Protein AF-A0A3B9SVM3-F1 (afdb_monomer)

Solvent-accessible surface area (backbone atoms only — not comparable to full-atom values): 4233 Å² total; per-residue (Å²): 114,71,70,58,55,54,52,51,51,39,53,51,51,51,52,50,48,27,51,46,41,31,72,77,54,68,43,65,46,68,66,49,44,63,56,52,66,70,57,90,49,54,67,63,52,52,54,50,48,57,56,48,69,72,40,89,46,58,67,55,38,50,52,51,52,50,53,52,48,55,62,69,76,106

Radius of gyration: 11.96 Å; Cα contacts (8 Å, |Δi|>4): 52; chains: 1; bounding box: 34×28×29 Å

Secondary structure (DSSP, 8-state):
-HHHHHHHHHHHHHHHHHHHHHHHH---HHHHHHHHTT---HHHHHHHHHHHHH--SHHHHHHHHHHHHHHHH-

Structure (mmCIF, N/CA/C/O backbone):
data_AF-A0A3B9SVM3-F1
#
_entry.id   AF-A0A3B9SVM3-F1
#
loop_
_atom_site.group_PDB
_atom_site.id
_atom_site.type_symbol
_atom_site.label_atom_id
_atom_site.label_alt_id
_atom_site.label_comp_id
_atom_site.label_asym_id
_atom_site.label_entity_id
_atom_site.label_seq_id
_atom_site.pdbx_PDB_ins_code
_atom_site.Cartn_x
_atom_site.Cartn_y
_atom_site.Cartn_z
_atom_site.occupancy
_atom_site.B_iso_or_equiv
_atom_site.auth_seq_id
_atom_site.auth_comp_id
_atom_site.auth_asym_id
_atom_site.auth_atom_id
_atom_site.pdbx_PDB_model_num
ATOM 1 N N . GLU A 1 1 ? 20.681 2.130 -16.911 1.00 61.03 1 GLU A N 1
ATOM 2 C CA . GLU A 1 1 ? 19.872 3.222 -16.320 1.00 61.03 1 GLU A CA 1
ATOM 3 C C . GLU A 1 1 ? 18.413 2.821 -16.055 1.00 61.03 1 GLU A C 1
ATOM 5 O O . GLU A 1 1 ? 17.977 2.962 -14.921 1.00 61.03 1 GLU A O 1
ATOM 10 N N . ALA A 1 2 ? 17.704 2.160 -16.981 1.00 68.31 2 ALA A N 1
ATOM 11 C CA . ALA A 1 2 ? 16.296 1.742 -16.800 1.00 68.31 2 ALA A CA 1
ATOM 12 C C . ALA A 1 2 ? 15.953 0.939 -15.515 1.00 68.31 2 ALA A C 1
ATOM 14 O O . ALA A 1 2 ? 14.875 1.095 -14.945 1.00 68.31 2 ALA A O 1
ATOM 15 N N . ARG A 1 3 ? 16.865 0.091 -15.010 1.00 64.88 3 ARG A N 1
ATOM 16 C CA . ARG A 1 3 ? 16.631 -0.686 -13.771 1.00 64.88 3 ARG A CA 1
ATOM 17 C C . ARG A 1 3 ? 16.555 0.189 -12.513 1.00 64.88 3 ARG A C 1
ATOM 19 O O . ARG A 1 3 ? 15.868 -0.184 -11.566 1.00 64.88 3 ARG A O 1
A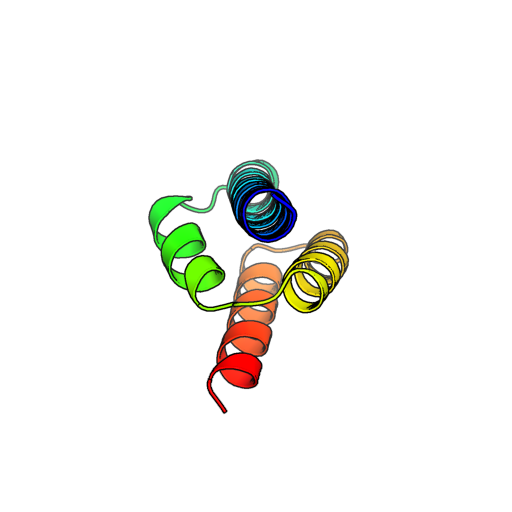TOM 26 N N . GLY A 1 4 ? 17.266 1.319 -12.496 1.00 76.12 4 GLY A N 1
ATOM 27 C CA . GLY A 1 4 ? 17.249 2.261 -11.375 1.00 76.12 4 GLY A CA 1
ATOM 28 C C . GLY A 1 4 ? 15.920 3.003 -11.294 1.00 76.12 4 GLY A C 1
ATOM 29 O O . GLY A 1 4 ? 15.327 3.086 -10.224 1.00 76.12 4 GLY A O 1
ATOM 30 N N . GLU A 1 5 ? 15.401 3.443 -12.441 1.00 79.81 5 GLU A N 1
ATOM 31 C CA . GLU A 1 5 ? 14.101 4.112 -12.526 1.00 79.81 5 GLU A CA 1
ATOM 32 C C . GLU A 1 5 ? 12.946 3.200 -12.111 1.00 79.81 5 GLU A C 1
ATOM 34 O O . GLU A 1 5 ? 12.095 3.613 -11.327 1.00 79.81 5 GLU A O 1
ATOM 39 N N . ALA A 1 6 ? 12.935 1.947 -12.577 1.00 79.69 6 ALA A N 1
ATOM 40 C CA . ALA A 1 6 ? 11.898 0.984 -12.208 1.00 79.69 6 ALA A CA 1
ATOM 41 C C . ALA A 1 6 ? 11.869 0.728 -10.690 1.00 79.69 6 ALA A C 1
ATOM 43 O O . ALA A 1 6 ? 10.809 0.788 -10.071 1.00 79.69 6 ALA A O 1
ATOM 44 N N . ARG A 1 7 ? 13.039 0.522 -10.068 1.00 82.00 7 ARG A N 1
ATOM 45 C CA . ARG A 1 7 ? 13.147 0.363 -8.607 1.00 82.00 7 ARG A CA 1
ATOM 46 C C . ARG A 1 7 ? 12.728 1.625 -7.854 1.00 82.00 7 ARG A C 1
ATOM 48 O O . ARG A 1 7 ? 12.037 1.518 -6.847 1.00 82.00 7 ARG A O 1
ATOM 55 N N . GLY A 1 8 ? 13.113 2.800 -8.352 1.00 88.19 8 GLY A N 1
ATOM 56 C CA . GLY A 1 8 ? 12.734 4.079 -7.755 1.00 88.19 8 GLY A CA 1
ATOM 57 C C . GLY A 1 8 ? 11.224 4.319 -7.778 1.00 88.19 8 GLY A C 1
ATOM 58 O O . GLY A 1 8 ? 10.669 4.797 -6.792 1.00 88.19 8 GLY A O 1
ATOM 59 N N . ARG A 1 9 ? 10.540 3.942 -8.868 1.00 89.38 9 ARG A N 1
ATOM 60 C CA . ARG A 1 9 ? 9.072 4.026 -8.955 1.00 89.38 9 ARG A CA 1
ATOM 61 C C . ARG A 1 9 ? 8.394 3.095 -7.960 1.00 89.38 9 ARG A C 1
ATOM 63 O O . ARG A 1 9 ? 7.526 3.553 -7.229 1.00 89.38 9 ARG A O 1
ATOM 70 N N . ILE A 1 10 ? 8.839 1.840 -7.889 1.00 91.06 10 ILE A N 1
ATOM 71 C CA . ILE A 1 10 ? 8.313 0.859 -6.934 1.00 91.06 10 ILE A CA 1
ATOM 72 C C . ILE A 1 10 ? 8.413 1.405 -5.507 1.00 91.06 10 ILE A C 1
ATOM 74 O O . ILE A 1 10 ? 7.403 1.476 -4.814 1.00 91.06 10 ILE A O 1
ATOM 78 N N . GLU A 1 11 ? 9.597 1.850 -5.075 1.00 89.88 11 GLU A N 1
ATOM 79 C CA . GLU A 1 11 ? 9.774 2.331 -3.698 1.00 89.88 11 GLU A CA 1
ATOM 80 C C . GLU A 1 11 ? 8.914 3.566 -3.405 1.00 89.88 11 GLU A C 1
ATOM 82 O O . GLU A 1 11 ? 8.256 3.631 -2.368 1.00 89.88 11 GLU A O 1
ATOM 87 N N . LYS A 1 12 ? 8.818 4.499 -4.359 1.00 91.56 12 LYS A N 1
ATOM 88 C CA . LYS A 1 12 ? 7.964 5.683 -4.224 1.00 91.56 12 LYS A CA 1
ATOM 89 C C . LYS A 1 12 ? 6.481 5.322 -4.085 1.00 91.56 12 LYS A C 1
ATOM 91 O O . LYS A 1 12 ? 5.780 5.953 -3.294 1.00 91.56 12 LYS A O 1
ATOM 96 N N . THR A 1 13 ? 5.995 4.319 -4.817 1.00 92.50 13 THR A N 1
ATOM 97 C CA . THR A 1 13 ? 4.608 3.849 -4.676 1.00 92.50 13 THR A CA 1
ATOM 98 C C . THR A 1 13 ? 4.388 3.192 -3.312 1.00 92.50 13 THR A C 1
ATOM 100 O O . THR A 1 13 ? 3.393 3.486 -2.651 1.00 92.50 13 THR A O 1
ATOM 103 N N . ARG A 1 14 ? 5.345 2.396 -2.809 1.00 91.62 14 ARG A N 1
ATOM 104 C CA . ARG A 1 14 ? 5.264 1.828 -1.447 1.00 91.62 14 ARG A CA 1
ATOM 105 C C . ARG A 1 14 ? 5.176 2.913 -0.374 1.00 91.62 14 ARG A C 1
ATOM 107 O O . ARG A 1 14 ? 4.331 2.828 0.519 1.00 91.62 14 ARG A O 1
ATOM 114 N N . GLU A 1 15 ? 6.014 3.944 -0.472 1.00 91.19 15 GLU A N 1
ATOM 115 C CA . GLU A 1 15 ? 5.978 5.098 0.434 1.00 91.19 15 GLU A CA 1
ATOM 116 C C . GLU A 1 15 ? 4.638 5.841 0.362 1.00 91.19 15 GLU A C 1
ATOM 118 O O . GLU A 1 15 ? 4.094 6.239 1.396 1.00 91.19 15 GLU A O 1
ATOM 123 N N . ALA A 1 16 ? 4.080 6.008 -0.842 1.00 92.62 16 ALA A N 1
ATOM 124 C CA . ALA A 1 16 ? 2.786 6.654 -1.041 1.00 92.62 16 ALA A CA 1
ATOM 125 C C . ALA A 1 16 ? 1.652 5.884 -0.350 1.00 92.62 16 ALA A C 1
ATOM 127 O O . ALA A 1 16 ? 0.861 6.498 0.372 1.00 92.62 16 ALA A O 1
ATOM 128 N N . ILE A 1 17 ? 1.623 4.555 -0.494 1.00 92.31 17 ILE A N 1
ATOM 129 C CA . ILE A 1 17 ? 0.646 3.696 0.183 1.00 92.31 17 ILE A CA 1
ATOM 130 C C . ILE A 1 17 ? 0.801 3.813 1.704 1.00 92.31 17 ILE A C 1
ATOM 132 O O . ILE A 1 17 ? -0.178 4.064 2.404 1.00 92.31 17 ILE A O 1
ATOM 136 N N . CYS A 1 18 ? 2.024 3.719 2.236 1.00 91.31 18 CYS A N 1
ATOM 137 C CA . CYS A 1 18 ? 2.255 3.844 3.681 1.00 91.31 18 CYS A CA 1
ATOM 138 C C . CYS A 1 18 ? 1.776 5.197 4.216 1.00 91.31 18 CYS A C 1
ATOM 140 O O . CYS A 1 18 ? 1.054 5.265 5.212 1.00 91.31 18 CYS A O 1
ATOM 142 N N . LYS A 1 19 ? 2.114 6.285 3.517 1.00 91.81 19 LYS A N 1
ATOM 143 C CA . LYS A 1 19 ? 1.680 7.637 3.878 1.00 91.81 19 LYS A CA 1
ATOM 144 C C . LYS A 1 19 ? 0.159 7.769 3.843 1.00 91.81 19 LYS A C 1
ATOM 146 O O . LYS A 1 19 ? -0.405 8.413 4.727 1.00 91.81 19 LYS A O 1
ATOM 151 N N . PHE A 1 20 ? -0.500 7.175 2.852 1.00 92.12 20 PHE A N 1
ATOM 152 C CA . PHE A 1 20 ? -1.956 7.148 2.766 1.00 92.12 20 PHE A CA 1
ATOM 153 C C . PHE A 1 20 ? -2.576 6.412 3.954 1.00 92.12 20 PHE A C 1
ATOM 155 O O . PHE A 1 20 ? -3.444 6.972 4.622 1.00 92.12 20 PHE A O 1
ATOM 162 N N . MET A 1 21 ? -2.071 5.223 4.284 1.00 91.38 21 MET A N 1
ATOM 163 C CA . MET A 1 21 ? -2.555 4.420 5.410 1.00 91.38 21 MET A CA 1
ATOM 164 C C . MET A 1 21 ? -2.411 5.155 6.745 1.00 91.38 21 MET A C 1
ATOM 166 O O . MET A 1 21 ? -3.352 5.205 7.539 1.00 91.38 21 MET A O 1
ATOM 170 N N . THR A 1 22 ? -1.276 5.817 6.972 1.00 91.12 22 THR A N 1
ATOM 171 C CA . THR A 1 22 ? -1.079 6.651 8.162 1.00 91.12 22 THR A CA 1
ATOM 172 C C . THR A 1 22 ? -2.016 7.859 8.177 1.00 91.12 22 THR A C 1
ATOM 174 O O . THR 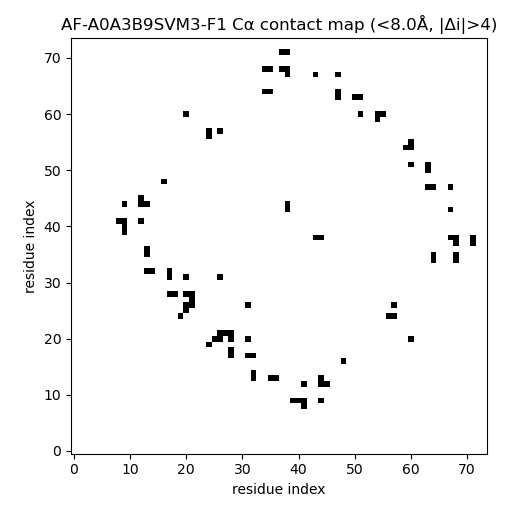A 1 22 ? -2.592 8.173 9.214 1.00 91.12 22 THR A O 1
ATOM 177 N N . LYS A 1 23 ? -2.199 8.556 7.047 1.00 91.88 23 LYS A N 1
ATOM 178 C CA . LYS A 1 23 ? -3.012 9.784 6.994 1.00 91.88 23 LYS A CA 1
ATOM 179 C C . LYS A 1 23 ? -4.513 9.528 7.079 1.00 91.88 23 LYS A C 1
ATOM 181 O O . LYS A 1 23 ? -5.204 10.315 7.715 1.00 91.88 23 LYS A O 1
ATOM 186 N N . ARG A 1 24 ? -5.011 8.475 6.429 1.00 91.88 24 ARG A N 1
ATOM 187 C CA . ARG A 1 24 ? -6.443 8.154 6.371 1.00 91.88 24 ARG A CA 1
ATOM 188 C C . ARG A 1 24 ? -6.902 7.347 7.578 1.00 91.88 24 ARG A C 1
ATOM 190 O O . ARG A 1 24 ? -7.973 7.616 8.106 1.00 91.88 24 ARG A O 1
ATOM 197 N N . PHE A 1 25 ? -6.094 6.381 8.011 1.00 89.44 25 PHE A N 1
ATOM 198 C CA . PHE A 1 25 ? -6.503 5.379 8.997 1.00 89.44 25 PHE A CA 1
ATOM 199 C C . PHE A 1 25 ? -5.680 5.413 10.292 1.00 89.44 25 PHE A C 1
ATOM 201 O O . PHE A 1 25 ? -5.938 4.621 11.196 1.00 89.44 25 PHE A O 1
ATOM 208 N N . GLY A 1 26 ? -4.681 6.299 10.402 1.00 88.38 26 GLY A N 1
ATOM 209 C CA . GLY A 1 26 ? -3.845 6.413 11.602 1.00 88.38 26 GLY A CA 1
ATOM 210 C C . GLY A 1 26 ? -2.978 5.180 11.875 1.00 88.38 26 GLY A C 1
ATOM 211 O O . GLY A 1 26 ? -2.621 4.930 13.022 1.00 88.38 26 GLY A O 1
ATOM 212 N N . ILE A 1 27 ? -2.677 4.376 10.849 1.00 85.38 27 ILE A N 1
ATOM 213 C CA . ILE A 1 27 ? -1.891 3.144 10.999 1.00 85.38 27 ILE A CA 1
ATOM 214 C C . ILE A 1 27 ? -0.403 3.477 11.115 1.00 85.38 27 ILE A C 1
ATOM 216 O O . ILE A 1 27 ? 0.096 4.372 10.421 1.00 85.38 27 ILE A O 1
ATOM 220 N N . ASP A 1 28 ? 0.300 2.722 11.966 1.00 81.88 28 ASP A N 1
ATOM 221 C CA . ASP A 1 28 ? 1.752 2.790 12.071 1.00 81.88 28 ASP A CA 1
ATOM 222 C C . ASP A 1 28 ? 2.392 2.468 10.704 1.00 81.88 28 ASP A C 1
ATOM 224 O O . ASP A 1 28 ? 2.190 1.374 10.149 1.00 81.88 28 ASP A O 1
ATOM 228 N N . PRO A 1 29 ? 3.153 3.415 10.127 1.00 73.88 29 PRO A N 1
ATOM 229 C CA . PRO A 1 29 ? 3.847 3.180 8.875 1.00 7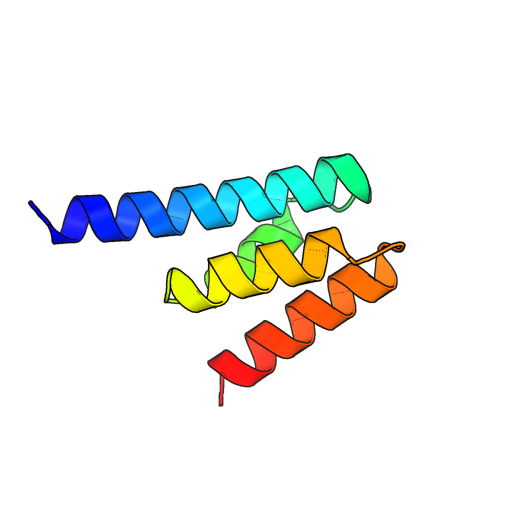3.88 29 PRO A CA 1
ATOM 230 C C . PRO A 1 29 ? 4.857 2.032 8.976 1.00 73.88 29 PRO A C 1
ATOM 232 O O . PRO A 1 29 ? 5.097 1.392 7.959 1.00 73.88 29 PRO A O 1
ATOM 235 N N . GLY A 1 30 ? 5.426 1.724 10.148 1.00 78.75 30 GLY A N 1
ATOM 236 C CA . GLY A 1 30 ? 6.448 0.682 10.301 1.00 78.75 30 GLY A CA 1
ATOM 237 C C . GLY A 1 30 ? 5.960 -0.712 9.894 1.00 78.75 30 GLY A C 1
ATOM 238 O O . GLY A 1 30 ? 6.546 -1.348 9.013 1.00 78.75 30 GLY A O 1
ATOM 239 N N . GLU A 1 31 ? 4.848 -1.153 10.482 1.00 77.62 31 GLU A N 1
ATOM 240 C CA . GLU A 1 31 ? 4.228 -2.453 10.192 1.00 77.62 31 GLU A CA 1
ATOM 241 C C . GLU A 1 31 ? 3.733 -2.524 8.738 1.00 77.62 31 GLU A C 1
ATOM 243 O O . GLU A 1 31 ? 4.010 -3.475 8.003 1.00 77.62 31 GLU A O 1
ATOM 248 N N . THR A 1 32 ? 3.064 -1.461 8.289 1.00 80.31 32 THR A N 1
ATOM 249 C CA . THR A 1 32 ? 2.504 -1.361 6.934 1.00 80.31 32 THR A CA 1
ATOM 250 C C . THR A 1 32 ? 3.604 -1.403 5.868 1.00 80.31 32 THR A C 1
ATOM 252 O O . THR A 1 32 ? 3.487 -2.120 4.874 1.00 80.31 32 THR A O 1
ATOM 255 N N . THR A 1 33 ? 4.726 -0.717 6.108 1.00 80.00 33 THR A N 1
ATOM 256 C CA . THR A 1 33 ? 5.879 -0.686 5.194 1.00 80.00 33 THR A CA 1
ATOM 257 C C . THR A 1 33 ? 6.517 -2.063 5.043 1.00 80.00 33 THR A C 1
ATOM 259 O O . THR A 1 33 ? 6.831 -2.469 3.925 1.00 80.00 33 THR A O 1
ATOM 262 N N . GLN A 1 34 ? 6.723 -2.802 6.139 1.00 85.19 34 GLN A N 1
ATOM 263 C CA . GLN A 1 34 ? 7.315 -4.145 6.071 1.00 85.19 34 GLN A CA 1
ATOM 264 C C . GLN A 1 34 ? 6.454 -5.112 5.258 1.00 85.19 34 GLN A C 1
ATOM 266 O O . GLN A 1 34 ? 6.975 -5.928 4.499 1.00 85.19 34 GLN A O 1
ATOM 271 N N . ARG A 1 35 ? 5.135 -4.993 5.396 1.00 86.25 35 ARG A N 1
ATOM 272 C CA . ARG A 1 35 ? 4.155 -5.805 4.680 1.00 86.25 35 ARG A CA 1
ATOM 273 C C . ARG A 1 35 ? 4.135 -5.469 3.185 1.00 86.25 35 ARG A C 1
ATOM 275 O O . ARG A 1 35 ? 4.310 -6.357 2.358 1.00 86.25 35 ARG A O 1
ATOM 282 N N . ILE A 1 36 ? 4.066 -4.187 2.831 1.00 87.62 36 ILE A N 1
ATOM 283 C CA . ILE A 1 36 ? 4.043 -3.724 1.430 1.00 87.62 36 ILE A CA 1
ATOM 284 C C . ILE A 1 36 ? 5.369 -3.993 0.695 1.00 87.62 36 ILE A C 1
ATOM 286 O O . ILE A 1 36 ? 5.373 -4.219 -0.516 1.00 87.62 36 ILE A O 1
ATOM 290 N N . LYS A 1 37 ? 6.509 -4.027 1.401 1.00 87.56 37 LYS A N 1
ATOM 291 C CA . LYS A 1 37 ? 7.818 -4.379 0.814 1.00 87.56 37 LYS A CA 1
ATOM 292 C C . LYS A 1 37 ? 7.867 -5.774 0.188 1.00 87.56 37 LYS A C 1
ATOM 294 O O . LYS A 1 37 ? 8.740 -6.016 -0.642 1.00 87.56 37 LYS A O 1
ATOM 299 N N . GLN A 1 38 ? 6.947 -6.663 0.561 1.00 86.12 38 GLN A N 1
ATOM 300 C CA . GLN A 1 38 ? 6.850 -8.012 0.002 1.00 86.12 38 GLN A CA 1
ATOM 301 C C . GLN A 1 38 ? 6.258 -8.024 -1.416 1.00 86.12 38 GLN A C 1
ATOM 303 O O . GLN A 1 38 ? 6.442 -9.001 -2.131 1.00 86.12 38 GLN A O 1
ATOM 308 N N . ILE A 1 39 ? 5.608 -6.937 -1.848 1.00 88.31 39 ILE A N 1
ATOM 309 C CA . ILE A 1 39 ? 5.027 -6.802 -3.189 1.00 88.31 39 ILE A CA 1
ATOM 310 C C . ILE A 1 39 ? 6.123 -6.345 -4.169 1.00 88.31 39 ILE A C 1
ATOM 312 O O . ILE A 1 39 ? 6.651 -5.238 -3.997 1.00 88.31 39 ILE A O 1
ATOM 316 N N . PRO A 1 40 ? 6.532 -7.166 -5.159 1.00 86.38 40 PRO A N 1
ATOM 317 C CA . PRO A 1 40 ? 7.731 -6.921 -5.957 1.00 86.38 40 PRO A CA 1
ATOM 318 C C . PRO A 1 40 ? 7.504 -5.991 -7.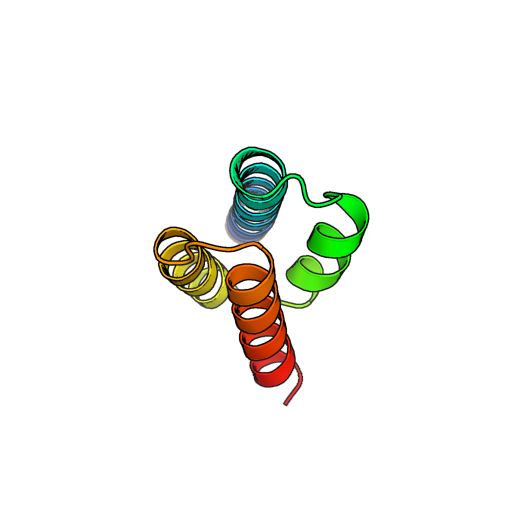152 1.00 86.38 40 PRO A C 1
ATOM 320 O O . PRO A 1 40 ? 8.475 -5.427 -7.659 1.00 86.38 40 PRO A O 1
ATOM 323 N N . ASP A 1 41 ? 6.266 -5.836 -7.612 1.00 89.81 41 ASP A N 1
ATOM 324 C CA . ASP A 1 41 ? 5.938 -5.176 -8.870 1.00 89.81 41 ASP A CA 1
ATOM 325 C C . ASP A 1 41 ? 5.059 -3.935 -8.684 1.00 89.81 41 ASP A C 1
ATOM 327 O O . ASP A 1 41 ? 4.289 -3.800 -7.734 1.00 89.81 41 ASP A O 1
ATOM 331 N N . LEU A 1 42 ? 5.227 -2.993 -9.612 1.00 91.00 42 LEU A N 1
ATOM 332 C CA . LEU A 1 42 ? 4.546 -1.703 -9.584 1.00 91.00 42 LEU A CA 1
ATOM 333 C C . LEU A 1 42 ? 3.045 -1.838 -9.865 1.00 91.00 42 LEU A C 1
ATOM 335 O O . LEU A 1 42 ? 2.259 -1.160 -9.222 1.00 91.00 42 LEU A O 1
ATOM 339 N N . GLU A 1 43 ? 2.656 -2.731 -10.774 1.00 91.44 43 GLU A N 1
ATOM 340 C CA . GLU A 1 43 ? 1.257 -2.937 -11.162 1.00 91.44 43 GLU A CA 1
ATOM 341 C C . GLU A 1 43 ? 0.408 -3.403 -9.972 1.00 91.44 43 GLU A C 1
ATOM 343 O O . GLU A 1 43 ? -0.656 -2.854 -9.700 1.00 91.44 43 GLU A O 1
ATOM 348 N N . THR A 1 44 ? 0.912 -4.360 -9.196 1.00 93.38 44 THR A N 1
ATOM 349 C CA . THR A 1 44 ? 0.252 -4.843 -7.981 1.00 93.38 44 THR A CA 1
ATOM 350 C C . THR A 1 44 ? 0.171 -3.756 -6.910 1.00 93.38 44 THR A C 1
ATOM 352 O O . THR A 1 44 ? -0.834 -3.671 -6.207 1.00 93.38 44 THR A O 1
ATOM 355 N N . LEU A 1 45 ? 1.191 -2.898 -6.789 1.00 93.44 45 LEU A N 1
ATOM 356 C CA . LEU A 1 45 ? 1.159 -1.752 -5.874 1.00 93.44 45 LEU A CA 1
ATOM 357 C C . LEU A 1 45 ? 0.143 -0.686 -6.306 1.00 93.44 45 LEU A C 1
ATOM 359 O O . LEU A 1 45 ? -0.549 -0.136 -5.450 1.00 93.44 45 LEU A O 1
ATOM 363 N N . ASP A 1 46 ? 0.039 -0.405 -7.603 1.00 93.69 46 ASP A N 1
ATOM 364 C CA . ASP A 1 46 ? -0.926 0.557 -8.140 1.00 93.69 46 ASP A CA 1
ATOM 365 C C . ASP A 1 46 ? -2.365 0.043 -7.944 1.00 93.69 46 ASP A C 1
ATOM 367 O O . ASP A 1 46 ? -3.198 0.761 -7.389 1.00 93.69 46 ASP 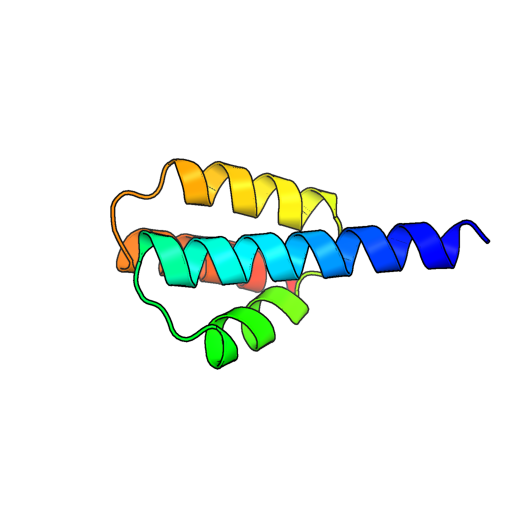A O 1
ATOM 371 N N . ASN A 1 47 ? -2.632 -1.232 -8.252 1.00 93.94 47 ASN A N 1
ATOM 372 C CA . ASN A 1 47 ? -3.931 -1.873 -7.998 1.00 93.94 47 ASN A CA 1
ATOM 373 C C . ASN A 1 47 ? -4.296 -1.884 -6.502 1.00 93.94 47 ASN A C 1
ATOM 375 O O . ASN A 1 47 ? -5.428 -1.574 -6.122 1.00 93.94 47 ASN A O 1
ATOM 379 N N . LEU A 1 48 ? -3.324 -2.184 -5.631 1.00 94.19 48 LEU A N 1
ATOM 380 C CA . LEU A 1 48 ? -3.503 -2.102 -4.181 1.00 94.19 48 LEU A CA 1
ATOM 381 C C . LEU A 1 48 ? -3.911 -0.684 -3.756 1.00 94.19 48 LEU A C 1
ATOM 383 O O . LEU A 1 48 ? -4.826 -0.520 -2.950 1.00 94.19 48 LEU A O 1
ATOM 387 N N . MET A 1 49 ? -3.247 0.344 -4.289 1.00 93.50 49 MET A N 1
ATOM 388 C CA . MET A 1 49 ? -3.560 1.738 -3.977 1.00 93.50 49 MET A CA 1
ATOM 389 C C . MET A 1 49 ? -4.989 2.115 -4.401 1.00 93.50 49 MET A C 1
ATOM 391 O O . MET A 1 49 ? -5.684 2.803 -3.650 1.00 93.50 49 MET A O 1
ATOM 395 N N . GLU A 1 50 ? -5.447 1.647 -5.564 1.00 94.62 50 GLU A N 1
ATOM 396 C CA . GLU A 1 50 ? -6.818 1.868 -6.039 1.00 94.62 50 GLU A CA 1
ATOM 397 C C . GLU A 1 50 ? -7.867 1.234 -5.115 1.00 94.62 50 GLU A C 1
ATOM 399 O O . GLU A 1 50 ? -8.822 1.906 -4.718 1.00 94.62 50 GLU A O 1
ATOM 404 N N . GLU A 1 51 ? -7.673 -0.019 -4.693 1.00 95.06 51 GLU A N 1
ATOM 405 C CA . GLU A 1 51 ? -8.584 -0.668 -3.739 1.00 95.06 51 GLU A CA 1
ATOM 406 C C . GLU A 1 51 ? -8.579 0.033 -2.372 1.00 95.06 51 GLU A C 1
ATOM 408 O O . GLU A 1 51 ? -9.629 0.207 -1.747 1.00 95.06 51 GLU A O 1
ATOM 413 N N . LEU A 1 52 ? -7.417 0.508 -1.918 1.00 93.56 52 LEU A N 1
ATOM 414 C CA . LEU A 1 52 ? -7.294 1.256 -0.667 1.00 93.56 52 LEU A CA 1
ATOM 415 C C . LEU A 1 52 ? -8.029 2.604 -0.694 1.00 93.56 52 LEU A C 1
ATOM 417 O O . LEU A 1 52 ? -8.486 3.059 0.358 1.00 93.56 52 LEU A O 1
ATOM 421 N N . PHE A 1 53 ? -8.195 3.237 -1.861 1.00 92.19 53 PHE A N 1
ATOM 422 C CA . PHE A 1 53 ? -9.028 4.439 -1.975 1.00 92.19 53 PHE A CA 1
ATOM 423 C C . PHE A 1 53 ? -10.510 4.161 -1.717 1.00 92.19 53 PHE A C 1
ATOM 425 O O . PHE A 1 53 ? -11.200 5.031 -1.179 1.00 92.19 53 PHE A O 1
ATOM 432 N N . ALA A 1 54 ? -10.987 2.965 -2.064 1.00 93.56 54 ALA A N 1
ATOM 433 C CA . ALA A 1 54 ? -12.365 2.549 -1.827 1.00 93.56 54 ALA A CA 1
ATOM 434 C C . ALA A 1 54 ? -12.621 2.104 -0.374 1.00 93.56 54 ALA A C 1
ATOM 436 O O . ALA A 1 54 ? -13.775 2.062 0.053 1.00 93.56 54 ALA A O 1
ATOM 437 N N . ALA A 1 55 ? -11.570 1.802 0.396 1.00 94.50 55 ALA A N 1
ATOM 438 C CA . ALA A 1 55 ? -11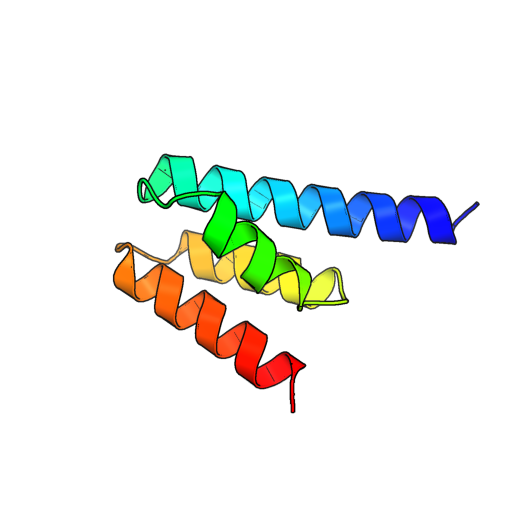.694 1.374 1.785 1.00 94.50 55 ALA A CA 1
ATOM 439 C C . ALA A 1 55 ? -12.213 2.505 2.691 1.00 94.50 55 ALA A C 1
ATOM 441 O O . ALA A 1 55 ? -11.683 3.625 2.715 1.00 94.50 55 ALA A O 1
ATOM 442 N N . ASN A 1 56 ? -13.239 2.202 3.483 1.00 91.56 56 ASN A N 1
ATOM 443 C CA . ASN A 1 56 ? -13.870 3.140 4.411 1.00 91.56 56 ASN A CA 1
ATOM 444 C C . ASN A 1 56 ? -13.320 3.007 5.830 1.00 91.56 56 ASN A C 1
ATOM 446 O O . ASN A 1 56 ? -13.360 3.971 6.595 1.00 91.56 56 ASN A O 1
ATOM 450 N N . THR A 1 57 ? -12.776 1.840 6.174 1.00 92.88 57 THR A N 1
ATOM 451 C CA . THR A 1 57 ? -12.259 1.547 7.514 1.00 92.88 57 THR A CA 1
ATOM 452 C C . THR A 1 57 ? -10.819 1.051 7.481 1.00 92.88 57 THR A C 1
ATOM 454 O O . THR A 1 57 ? -10.305 0.588 6.459 1.00 92.88 57 THR A O 1
ATOM 457 N N . LYS A 1 58 ? -10.158 1.146 8.639 1.00 91.38 58 LYS A N 1
ATOM 458 C CA . LYS A 1 58 ? -8.814 0.603 8.842 1.00 91.38 58 LYS A CA 1
ATOM 459 C C . LYS A 1 58 ? -8.801 -0.908 8.606 1.00 91.38 58 LYS A C 1
ATOM 461 O O . LYS A 1 58 ? -7.869 -1.423 7.996 1.00 91.38 58 LYS A O 1
ATOM 466 N N . GLU A 1 59 ? -9.824 -1.598 9.090 1.00 91.62 59 GLU A N 1
ATOM 467 C CA . GLU A 1 59 ? -9.965 -3.049 9.020 1.00 91.62 59 GLU A CA 1
ATOM 468 C C . GLU A 1 59 ? -10.113 -3.512 7.566 1.00 91.62 59 GLU A C 1
ATOM 470 O O . GLU A 1 59 ? -9.418 -4.435 7.145 1.00 91.62 59 GLU A O 1
ATOM 475 N N . GLU A 1 60 ? -10.939 -2.826 6.767 1.00 93.62 60 GLU A N 1
ATOM 476 C CA . GLU A 1 60 ? -11.055 -3.084 5.324 1.00 93.62 60 GLU A CA 1
ATOM 477 C C . GLU A 1 60 ? -9.709 -2.906 4.620 1.00 93.62 60 GLU A C 1
ATOM 479 O O . GLU A 1 60 ? -9.281 -3.771 3.856 1.00 93.62 60 GLU A O 1
ATOM 484 N N . ALA A 1 61 ? -9.007 -1.814 4.921 1.00 92.38 61 ALA A N 1
ATOM 485 C CA . ALA A 1 61 ? -7.711 -1.520 4.332 1.00 92.38 61 ALA A CA 1
ATOM 486 C C . ALA A 1 61 ? -6.647 -2.579 4.689 1.00 92.38 61 ALA A C 1
ATOM 488 O O . ALA A 1 61 ? -5.853 -2.979 3.836 1.00 92.38 61 ALA A O 1
ATOM 489 N N . GLN A 1 62 ? -6.649 -3.082 5.928 1.00 90.19 62 GLN A N 1
ATOM 490 C CA . GLN A 1 62 ? -5.767 -4.174 6.349 1.00 90.19 62 GLN A CA 1
ATOM 491 C C . GLN A 1 62 ? -6.086 -5.486 5.624 1.00 90.19 62 GLN A C 1
ATOM 493 O O . GLN A 1 62 ? -5.163 -6.139 5.138 1.00 90.19 62 GLN A O 1
ATOM 498 N N . VAL A 1 63 ? -7.371 -5.834 5.476 1.00 93.12 63 VAL A N 1
ATOM 499 C CA . VAL A 1 63 ? -7.811 -7.028 4.732 1.00 93.12 63 VAL A CA 1
ATOM 500 C C . VAL A 1 63 ? -7.388 -6.962 3.264 1.00 93.12 63 VAL A C 1
ATOM 502 O O . VAL A 1 63 ? -6.972 -7.976 2.700 1.00 93.12 63 VAL A O 1
ATOM 505 N N . ILE A 1 64 ? -7.470 -5.784 2.639 1.00 93.38 64 ILE A N 1
ATOM 506 C CA . ILE A 1 64 ? -6.987 -5.577 1.269 1.00 93.38 64 ILE A CA 1
ATOM 507 C C . ILE A 1 64 ? -5.477 -5.848 1.207 1.00 93.38 64 ILE A C 1
ATOM 509 O O . ILE A 1 64 ? -5.047 -6.680 0.412 1.00 93.38 64 ILE A O 1
ATOM 513 N N . ILE A 1 65 ? -4.671 -5.235 2.081 1.00 90.69 65 ILE A N 1
ATOM 514 C CA . ILE A 1 65 ? -3.214 -5.460 2.107 1.00 90.69 65 ILE A CA 1
ATOM 515 C C . ILE A 1 65 ? -2.876 -6.949 2.306 1.00 90.69 65 ILE A C 1
ATOM 517 O O . ILE A 1 65 ? -2.032 -7.485 1.588 1.00 90.69 65 ILE A O 1
ATOM 521 N N . ASP A 1 66 ? -3.552 -7.636 3.232 1.00 90.75 66 ASP A N 1
ATOM 522 C CA . ASP A 1 66 ? -3.361 -9.073 3.478 1.00 90.75 66 ASP A CA 1
ATOM 523 C C . ASP A 1 66 ? -3.662 -9.927 2.249 1.00 90.75 66 ASP A C 1
ATOM 525 O O . ASP A 1 66 ? -2.895 -10.835 1.916 1.00 90.75 66 ASP A O 1
ATOM 529 N N . ARG A 1 67 ? -4.755 -9.621 1.545 1.00 92.06 67 ARG A N 1
ATOM 530 C CA . ARG A 1 67 ? -5.138 -10.319 0.315 1.00 92.06 67 ARG A CA 1
ATOM 531 C C . ARG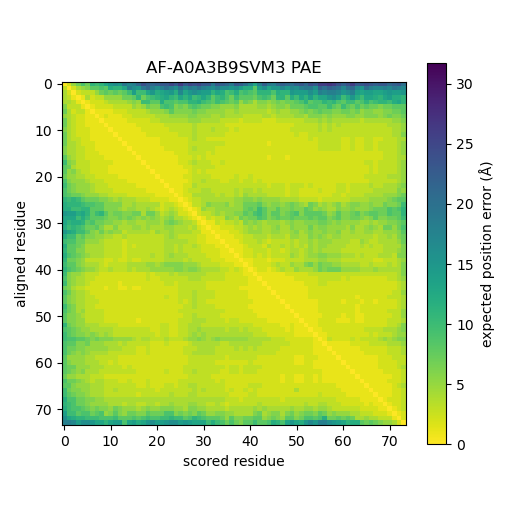 A 1 67 ? -4.054 -10.197 -0.752 1.00 92.06 67 ARG A C 1
ATOM 533 O O . ARG A 1 67 ? -3.705 -11.198 -1.377 1.00 92.06 67 ARG A O 1
ATOM 540 N N . TYR A 1 68 ? -3.519 -8.994 -0.942 1.00 91.25 68 TYR A N 1
ATOM 541 C CA . TYR A 1 68 ? -2.474 -8.736 -1.930 1.00 91.25 68 TYR A CA 1
ATOM 542 C C . TYR A 1 68 ? -1.177 -9.471 -1.586 1.00 91.25 68 TYR A C 1
ATOM 544 O O . TYR A 1 68 ? -0.642 -10.180 -2.431 1.00 91.25 68 TYR A O 1
ATOM 552 N N . ILE A 1 69 ? -0.724 -9.402 -0.332 1.00 87.94 69 ILE A N 1
ATOM 553 C CA . ILE A 1 69 ? 0.489 -10.106 0.114 1.00 87.94 69 ILE A CA 1
ATOM 554 C C . ILE A 1 69 ? 0.331 -11.618 -0.025 1.00 87.94 69 ILE A C 1
ATOM 556 O O . ILE A 1 69 ? 1.223 -12.282 -0.544 1.00 87.94 69 ILE A O 1
ATOM 560 N N . THR A 1 70 ? -0.817 -12.161 0.386 1.00 89.00 70 THR A N 1
ATOM 561 C CA . THR A 1 70 ? -1.092 -13.599 0.273 1.00 89.00 70 THR A CA 1
ATOM 562 C C . THR A 1 70 ? -1.020 -14.052 -1.182 1.00 89.00 70 THR A C 1
ATOM 564 O O . THR A 1 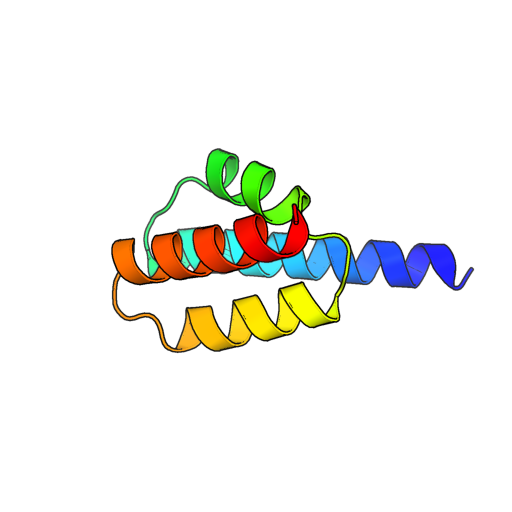70 ? -0.419 -15.081 -1.468 1.00 89.00 70 THR A O 1
ATOM 567 N N . ARG A 1 71 ? -1.570 -13.263 -2.112 1.00 86.56 71 ARG A N 1
ATOM 568 C CA . ARG A 1 71 ? -1.533 -13.563 -3.548 1.00 86.56 71 ARG A CA 1
ATOM 569 C C . ARG A 1 71 ? -0.126 -13.485 -4.139 1.00 86.56 71 ARG A C 1
ATOM 571 O O . ARG A 1 71 ? 0.172 -14.224 -5.065 1.00 86.56 71 ARG A O 1
ATOM 578 N N . THR A 1 72 ? 0.716 -12.589 -3.635 1.00 81.44 72 THR A N 1
ATOM 579 C CA . THR A 1 72 ? 2.100 -12.432 -4.099 1.00 81.44 72 THR A CA 1
ATOM 580 C C . THR A 1 72 ? 3.035 -13.528 -3.575 1.00 81.44 72 THR A C 1
ATOM 582 O O . THR A 1 72 ? 4.035 -13.832 -4.220 1.00 81.44 72 THR A O 1
ATOM 585 N N . LEU A 1 73 ? 2.747 -14.098 -2.401 1.00 73.75 73 LEU A N 1
ATOM 586 C CA . LEU A 1 73 ? 3.559 -15.152 -1.779 1.00 73.75 73 LEU A CA 1
ATOM 587 C C . LEU A 1 73 ? 3.216 -16.575 -2.260 1.00 73.75 73 LEU A C 1
ATOM 589 O O . LEU A 1 73 ? 3.933 -17.509 -1.896 1.00 73.75 73 LEU A O 1
ATOM 593 N N . GLN A 1 74 ? 2.132 -16.746 -3.022 1.00 63.62 74 GLN A N 1
ATOM 594 C CA . GLN A 1 74 ? 1.744 -18.010 -3.664 1.00 63.62 74 GLN A CA 1
ATOM 595 C C . GLN A 1 74 ? 2.397 -18.169 -5.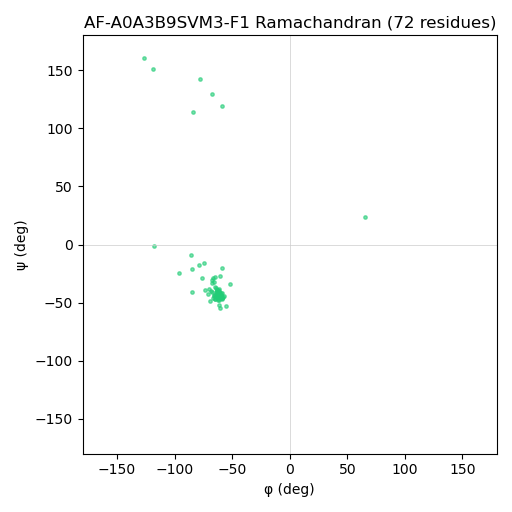036 1.00 63.62 74 GLN A C 1
ATOM 597 O O . GLN A 1 74 ? 2.777 -19.320 -5.349 1.00 63.62 74 GLN A O 1
#

Foldseek 3Di:
DVVVVQVVLLVVLLVVLLVCLCVQAVDDSVVSSVLSVLQDHDVLSVVLVVLCVVDPYNVSNVVSSVVSSVVSVD

Sequence (74 aa):
EARGEARGRIEKTREAICKFMTKRFGIDPGETTQRIKQIPDLETLDNLMEELFAANTKEEAQVIIDRYITRTLQ

Mean predicted aligned error: 4.09 Å

pLDDT: mean 87.59, std 7.56, range [61.03, 95.06]